Protein AF-A0A955P113-F1 (afdb_monomer_lite)

Secondary structure (DSSP, 8-state):
---SHHHHHHHHHHHHHHHH--------HHHHHHHHHHHHTT------------SS-PPPPPPPP----SSEEE--GGGGGS-SEEEEEEEEEESS----EESS-GGGEEEPPPEEEEHHHHHTT-GGGTTTTTT-SEEEEEEEEEEEEGGG--S-EEE-

Foldseek 3Di:
DAQALVSVLVVVQVCCCVPPVDDRDDDDVVNSVLVVVCVVVPDRDDDDDDDDDDPDDDDDDDDDDDDDDPKDWDPLQSVLVDWDKDKDKDKDKALPDFDDKDQADPVQKDKDDKDKDALVVVCVVDVVSPCVVPPRGIIIIIIIMGIDISNRNNTIMITD

Structure (mmCIF, N/CA/C/O backbone):
data_AF-A0A955P113-F1
#
_entry.id   AF-A0A955P113-F1
#
loop_
_atom_site.group_PDB
_atom_site.id
_atom_site.type_symbol
_atom_site.label_atom_id
_atom_site.label_alt_id
_atom_site.label_comp_id
_atom_site.label_asym_id
_atom_site.label_entity_id
_atom_site.label_seq_id
_atom_site.pdbx_PDB_ins_code
_atom_site.Cartn_x
_atom_site.Cartn_y
_atom_site.Cartn_z
_atom_site.occupancy
_atom_site.B_iso_or_equiv
_atom_site.auth_seq_id
_atom_site.auth_comp_id
_atom_site.auth_asym_id
_atom_site.auth_atom_id
_atom_site.pdbx_PDB_model_num
ATOM 1 N N . GLN A 1 1 ? 3.121 -7.993 18.307 1.00 73.81 1 GLN A N 1
ATOM 2 C CA . GLN A 1 1 ? 2.225 -8.767 17.433 1.00 73.81 1 GLN A CA 1
ATOM 3 C C . GLN A 1 1 ? 0.842 -8.784 18.050 1.00 73.81 1 GLN A C 1
ATOM 5 O O . GLN A 1 1 ? 0.745 -8.939 19.264 1.00 73.81 1 GLN A O 1
ATOM 10 N N . VAL A 1 2 ? -0.176 -8.589 17.226 1.00 78.31 2 VAL A N 1
ATOM 11 C CA . VAL A 1 2 ? -1.592 -8.731 17.576 1.00 78.31 2 VAL A CA 1
ATOM 12 C C . VAL A 1 2 ? -2.017 -10.122 17.114 1.00 78.31 2 VAL A C 1
ATOM 14 O O . VAL A 1 2 ? -1.606 -10.549 16.036 1.00 78.31 2 VAL A O 1
ATOM 17 N N . LEU A 1 3 ? -2.730 -10.857 17.963 1.00 84.50 3 LEU A N 1
ATOM 18 C CA . LEU A 1 3 ? -3.089 -12.260 17.713 1.00 84.50 3 LEU A CA 1
ATOM 19 C C . LEU A 1 3 ? -4.597 -12.488 17.636 1.00 84.50 3 LEU A C 1
ATOM 21 O O . LEU A 1 3 ? -5.015 -13.527 17.139 1.00 84.50 3 LEU A O 1
ATOM 25 N N . ASP A 1 4 ? -5.375 -11.530 18.128 1.00 87.56 4 ASP A N 1
ATOM 26 C CA . ASP A 1 4 ? -6.827 -11.550 18.153 1.00 87.56 4 ASP A CA 1
ATOM 27 C C . ASP A 1 4 ? -7.359 -10.098 18.220 1.00 87.56 4 ASP A C 1
ATOM 29 O O . ASP A 1 4 ? -6.588 -9.170 18.519 1.00 87.56 4 ASP A O 1
ATOM 33 N N . PRO A 1 5 ? -8.651 -9.883 17.919 1.00 86.00 5 PRO A N 1
ATOM 34 C CA . PRO A 1 5 ? -9.245 -8.548 17.839 1.00 86.00 5 PRO A CA 1
ATOM 35 C C . PRO A 1 5 ? -9.300 -7.835 19.193 1.00 86.00 5 PRO A C 1
ATOM 37 O O . PRO A 1 5 ? -9.019 -6.639 19.278 1.00 86.00 5 PRO A O 1
ATOM 40 N N . ASP A 1 6 ? -9.563 -8.563 20.279 1.00 88.88 6 ASP A N 1
ATOM 41 C CA . ASP A 1 6 ? -9.543 -8.006 21.637 1.00 88.88 6 ASP A CA 1
ATOM 42 C C . ASP A 1 6 ? -8.142 -7.485 21.997 1.00 88.88 6 ASP A C 1
ATOM 44 O O . ASP A 1 6 ? -7.973 -6.417 22.590 1.00 88.88 6 ASP A O 1
ATOM 48 N N . GLY A 1 7 ? -7.102 -8.213 21.603 1.00 86.94 7 GLY A N 1
ATOM 49 C CA . GLY A 1 7 ? -5.706 -7.825 21.735 1.00 86.94 7 GLY A CA 1
ATOM 50 C C . GLY A 1 7 ? -5.383 -6.561 20.944 1.00 86.94 7 GLY A C 1
ATOM 51 O O . GLY A 1 7 ? -4.631 -5.716 21.435 1.00 86.94 7 GLY A O 1
ATOM 52 N N . PHE A 1 8 ? -5.977 -6.392 19.760 1.00 86.88 8 PHE A N 1
ATOM 53 C CA . PHE A 1 8 ? -5.861 -5.161 18.980 1.00 86.88 8 PHE A CA 1
ATOM 54 C C . PHE A 1 8 ? -6.509 -3.973 19.700 1.00 86.88 8 PHE A C 1
ATOM 56 O O . PHE A 1 8 ? -5.864 -2.941 19.887 1.00 86.88 8 PHE A O 1
ATOM 63 N N . VAL A 1 9 ? -7.755 -4.131 20.155 1.00 88.12 9 VAL A N 1
ATOM 64 C CA . VAL A 1 9 ? -8.503 -3.105 20.902 1.00 88.12 9 VAL A CA 1
ATOM 65 C C . VAL A 1 9 ? -7.715 -2.664 22.134 1.00 88.12 9 VAL A C 1
ATOM 67 O O . VAL A 1 9 ? -7.492 -1.469 22.336 1.00 88.12 9 VAL A O 1
ATOM 70 N N . ASN A 1 10 ? -7.213 -3.624 22.913 1.00 88.75 10 ASN A N 1
ATOM 71 C CA . ASN A 1 10 ? -6.397 -3.351 24.094 1.00 88.75 10 ASN A CA 1
ATOM 72 C C . ASN A 1 10 ? -5.107 -2.597 23.742 1.00 88.75 10 ASN A C 1
ATOM 74 O O . ASN A 1 10 ? -4.723 -1.660 24.449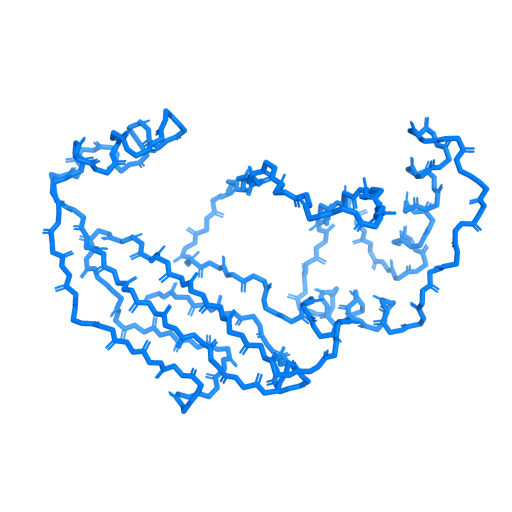 1.00 88.75 10 ASN A O 1
ATOM 78 N N . PHE A 1 11 ? -4.440 -2.979 22.649 1.00 87.38 11 PHE A N 1
ATOM 79 C CA . PHE A 1 11 ? -3.253 -2.288 22.149 1.00 87.38 11 PHE A CA 1
ATOM 80 C C . PHE A 1 11 ? -3.558 -0.827 21.792 1.00 87.38 11 PHE A C 1
ATOM 82 O O . PHE A 1 11 ? -2.859 0.066 22.275 1.00 87.38 11 PHE A O 1
ATOM 89 N N . VAL A 1 12 ? -4.613 -0.570 21.011 1.00 86.31 12 VAL A N 1
ATOM 90 C CA . VAL A 1 12 ? -5.003 0.786 20.588 1.00 86.31 12 VAL A CA 1
ATOM 91 C C . VAL A 1 12 ? -5.383 1.649 21.788 1.00 86.31 12 VAL A C 1
ATOM 93 O O . VAL A 1 12 ? -4.875 2.760 21.927 1.00 86.31 12 VAL A O 1
ATOM 96 N N . GLN A 1 13 ? -6.218 1.141 22.697 1.00 87.62 13 GLN A N 1
ATOM 97 C CA . GLN A 1 13 ? -6.616 1.881 23.899 1.00 87.62 13 GLN A CA 1
ATOM 98 C C . GLN A 1 13 ? -5.413 2.232 24.779 1.00 87.62 13 GLN A C 1
ATOM 100 O O . GLN A 1 13 ? -5.300 3.365 25.255 1.00 87.62 13 GLN A O 1
ATOM 105 N N . SER A 1 14 ? -4.486 1.286 24.958 1.00 87.75 14 SER A N 1
ATOM 106 C CA . SER A 1 14 ? -3.250 1.518 25.712 1.00 87.75 14 SER A CA 1
ATOM 107 C C . SER A 1 14 ? -2.387 2.579 25.030 1.00 87.75 14 SER A C 1
ATOM 109 O O . SER A 1 14 ? -1.941 3.518 25.685 1.00 87.75 14 SER A O 1
ATOM 111 N N . HIS A 1 15 ? -2.227 2.493 23.707 1.00 85.62 15 HIS A N 1
ATOM 112 C CA . HIS A 1 15 ? -1.466 3.460 22.922 1.00 85.62 15 HIS A CA 1
ATOM 113 C C . HIS A 1 15 ? -2.052 4.876 23.019 1.00 85.62 15 HIS A C 1
ATOM 115 O O . HIS A 1 15 ? -1.326 5.824 23.319 1.00 85.62 15 HIS A O 1
ATOM 121 N N . LEU A 1 16 ? -3.367 5.023 22.834 1.00 84.81 16 LEU A N 1
ATOM 122 C CA . LEU A 1 16 ? -4.065 6.308 22.920 1.00 84.81 16 LEU A CA 1
ATOM 123 C C . LEU A 1 16 ? -3.945 6.937 24.312 1.00 84.81 16 LEU A C 1
ATOM 125 O O . LEU A 1 16 ? -3.674 8.134 24.444 1.00 84.81 16 LEU A O 1
ATOM 129 N N . LYS A 1 17 ? -4.082 6.122 25.359 1.00 86.25 17 LYS A N 1
ATOM 130 C CA . LYS A 1 17 ? -3.935 6.567 26.745 1.00 86.25 17 LYS A CA 1
ATOM 131 C C . LYS A 1 17 ? -2.506 7.004 27.059 1.00 86.25 17 LYS A C 1
ATOM 133 O O . LYS A 1 17 ? -2.309 8.062 27.649 1.00 86.25 17 LYS A O 1
ATOM 138 N N . GLU A 1 18 ? -1.512 6.205 26.681 1.00 86.69 18 GLU A N 1
ATOM 139 C CA . GLU A 1 18 ? -0.104 6.464 27.001 1.00 86.69 18 GLU A CA 1
ATOM 140 C C . GLU A 1 18 ? 0.483 7.634 26.209 1.00 86.69 18 GLU A C 1
ATOM 142 O O . GLU A 1 18 ? 1.271 8.408 26.754 1.00 86.69 18 GLU A O 1
ATOM 147 N N . LYS A 1 19 ? 0.123 7.765 24.928 1.00 82.69 19 LYS A N 1
ATOM 148 C CA . LYS A 1 19 ? 0.705 8.771 24.029 1.00 82.69 19 LYS A CA 1
ATOM 149 C C . LYS A 1 19 ? -0.058 10.085 24.007 1.00 82.69 19 LYS A C 1
ATOM 151 O O . LYS A 1 19 ? 0.575 11.133 23.918 1.00 82.69 19 LYS A O 1
ATOM 156 N N . TYR A 1 20 ? -1.382 10.035 24.116 1.00 81.50 20 TYR A N 1
ATOM 157 C CA . TYR A 1 20 ? -2.240 11.206 23.924 1.00 81.50 20 TYR A CA 1
ATOM 158 C C . TYR A 1 20 ? -3.052 11.564 25.173 1.00 81.50 20 TYR A C 1
ATOM 160 O O . TYR A 1 20 ? -3.761 12.567 25.172 1.00 81.50 20 TYR A O 1
ATOM 168 N N . GLY A 1 21 ? -2.966 10.772 26.251 1.00 81.19 21 GLY A N 1
ATOM 169 C CA . GLY A 1 21 ? -3.753 11.000 27.468 1.00 81.19 21 GLY A CA 1
ATOM 170 C C . GLY A 1 21 ? -5.262 10.876 27.246 1.00 81.19 21 GLY A C 1
ATOM 171 O O . GLY A 1 21 ? -6.043 11.366 28.063 1.00 81.19 21 GLY A O 1
ATOM 172 N N . ALA A 1 22 ? -5.676 10.257 26.137 1.00 77.25 22 ALA A N 1
ATOM 173 C CA . ALA A 1 22 ? -7.076 10.117 25.779 1.00 77.25 22 ALA A CA 1
ATOM 174 C C . ALA A 1 22 ? -7.791 9.163 26.752 1.00 77.25 22 ALA A C 1
ATOM 176 O O . ALA A 1 22 ? -7.231 8.154 27.189 1.00 77.25 22 ALA A O 1
ATOM 177 N N . GLN A 1 23 ? -9.041 9.491 27.090 1.00 70.19 23 GLN A N 1
ATOM 178 C CA . GLN A 1 23 ? -9.957 8.530 27.714 1.00 70.19 23 GLN A CA 1
ATOM 179 C C . GLN A 1 23 ? -10.383 7.491 26.668 1.00 70.19 23 GLN A C 1
ATOM 181 O O . GLN A 1 23 ? -10.183 7.736 25.481 1.00 70.19 23 GLN A O 1
ATOM 186 N N . GLU A 1 24 ? -10.923 6.345 27.100 1.00 72.44 24 GLU A N 1
ATOM 187 C CA . GLU A 1 24 ? -11.324 5.233 26.220 1.00 72.44 24 GLU A CA 1
ATOM 188 C C . GLU A 1 24 ? -12.036 5.743 24.958 1.00 72.44 24 GLU A C 1
ATOM 190 O O . GLU A 1 24 ? -13.187 6.181 25.002 1.00 72.44 24 GLU A O 1
ATOM 195 N N . ALA A 1 25 ? -11.312 5.737 23.836 1.00 71.44 25 ALA A N 1
ATOM 196 C CA . ALA A 1 25 ? -11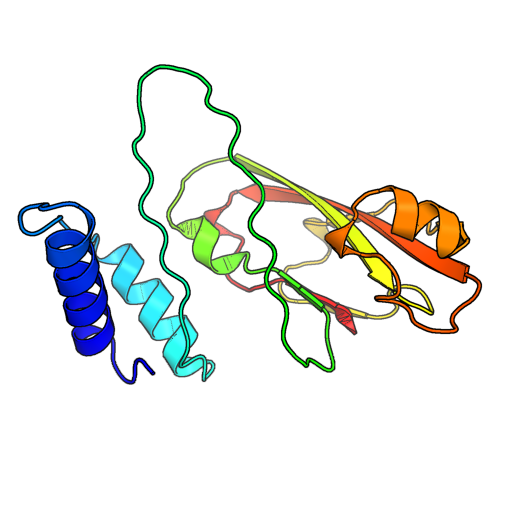.850 6.183 22.567 1.00 71.44 25 ALA A CA 1
ATOM 197 C C . ALA A 1 25 ? -12.822 5.114 22.053 1.00 71.44 25 ALA A C 1
ATOM 199 O O . ALA A 1 25 ? -12.492 3.923 22.110 1.00 71.44 25 ALA A O 1
ATOM 200 N N . PRO A 1 26 ? -14.008 5.502 21.554 1.00 72.56 26 PRO A N 1
ATOM 201 C CA . PRO A 1 26 ? -14.923 4.545 20.959 1.00 72.56 26 PRO A CA 1
ATOM 202 C C . PRO A 1 26 ? -14.289 3.973 19.686 1.00 72.56 26 PRO A C 1
ATOM 204 O O . PRO A 1 26 ? -14.101 4.685 18.701 1.00 72.56 26 PRO A O 1
ATOM 207 N N . ILE A 1 27 ? -13.954 2.684 19.716 1.00 78.94 27 ILE A N 1
ATOM 208 C CA . ILE A 1 27 ? -13.519 1.934 18.536 1.00 78.94 27 ILE A CA 1
ATOM 209 C C . ILE A 1 27 ? -14.781 1.394 17.864 1.00 78.94 27 ILE A C 1
ATOM 211 O O . ILE A 1 27 ? -15.572 0.691 18.496 1.00 78.94 27 ILE A O 1
ATOM 215 N N . GLN A 1 28 ? -15.004 1.776 16.606 1.00 80.06 28 GLN A N 1
ATOM 216 C CA . GLN A 1 28 ? -16.193 1.360 15.865 1.00 80.06 28 GLN A CA 1
ATOM 217 C C . GLN A 1 28 ? -16.144 -0.151 15.572 1.00 80.06 28 GLN A C 1
ATOM 219 O O . GLN A 1 28 ? -15.065 -0.658 15.265 1.00 80.06 28 GLN A O 1
ATOM 224 N N . PRO A 1 29 ? -17.279 -0.875 15.618 1.00 82.50 29 PRO A N 1
ATOM 225 C CA . PRO A 1 29 ? -17.314 -2.308 15.313 1.00 82.50 29 PRO A CA 1
ATOM 226 C C . PRO A 1 29 ? -16.761 -2.656 13.927 1.00 82.50 29 PRO A C 1
ATOM 228 O O . PRO A 1 29 ? -16.045 -3.642 13.795 1.00 82.50 29 PRO A O 1
ATOM 231 N N . ASP A 1 30 ? -17.01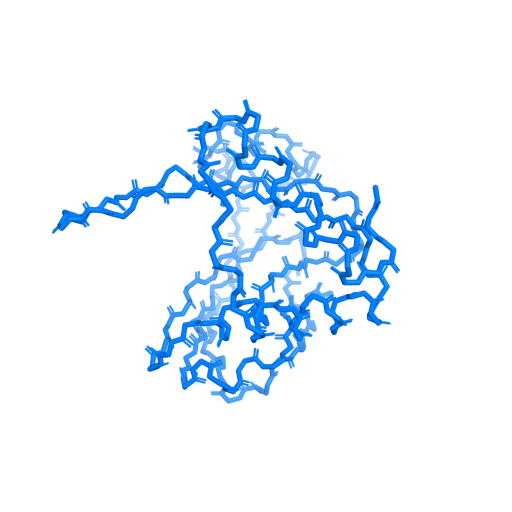3 -1.812 12.924 1.00 82.94 30 ASP A N 1
ATOM 232 C CA . ASP A 1 30 ? -16.506 -2.000 11.557 1.00 82.94 30 ASP A CA 1
ATOM 233 C C . ASP A 1 30 ? -14.962 -2.001 11.520 1.00 82.94 30 ASP A C 1
ATOM 235 O O . ASP A 1 30 ? -14.352 -2.734 10.745 1.00 82.94 30 ASP A O 1
ATOM 239 N N . PHE A 1 31 ? -14.317 -1.260 12.433 1.00 84.62 31 PHE A N 1
ATOM 240 C CA . PHE A 1 31 ? -12.862 -1.286 12.616 1.00 84.62 31 PHE A CA 1
ATOM 241 C C . PHE A 1 31 ? -12.378 -2.651 13.100 1.00 84.62 31 PHE A C 1
ATOM 243 O O . PHE A 1 31 ? -11.348 -3.137 12.651 1.00 84.62 31 PHE A O 1
ATOM 250 N N . ILE A 1 32 ? -13.126 -3.279 14.009 1.00 88.06 32 ILE A N 1
ATOM 251 C CA . ILE A 1 32 ? -12.791 -4.600 14.548 1.00 88.06 32 ILE A CA 1
ATOM 252 C C . ILE A 1 32 ? -12.936 -5.660 13.453 1.00 88.06 32 ILE A C 1
ATOM 254 O O . ILE A 1 32 ? -12.030 -6.473 13.302 1.00 88.06 32 ILE A O 1
ATOM 258 N N . GLY A 1 33 ? -14.004 -5.596 12.650 1.00 90.19 33 GLY A N 1
ATOM 259 C CA . GLY A 1 33 ? -14.228 -6.528 11.539 1.00 90.19 33 GLY A CA 1
ATOM 260 C C . GLY A 1 33 ? -13.100 -6.509 10.504 1.00 90.19 33 GLY A C 1
ATOM 261 O O . GLY A 1 33 ? -12.564 -7.552 10.155 1.00 90.19 33 GLY A O 1
ATOM 262 N N . ILE A 1 34 ? -12.638 -5.326 10.089 1.00 89.56 34 ILE A N 1
ATOM 263 C CA . ILE A 1 34 ? -11.513 -5.244 9.140 1.00 89.56 34 ILE A CA 1
ATOM 264 C C . ILE A 1 34 ? -10.217 -5.805 9.744 1.00 89.56 34 ILE A C 1
ATOM 266 O O . ILE A 1 34 ? -9.411 -6.427 9.051 1.00 89.56 34 ILE A O 1
ATOM 270 N N . ILE A 1 35 ? -9.988 -5.600 11.042 1.00 90.12 35 ILE A N 1
ATOM 271 C CA . ILE A 1 35 ? -8.815 -6.159 11.723 1.00 90.12 35 ILE A CA 1
ATOM 272 C C . ILE A 1 35 ? -8.909 -7.684 11.835 1.00 90.12 35 ILE A C 1
ATOM 274 O O . ILE A 1 35 ? -7.884 -8.351 11.694 1.00 90.12 35 ILE A O 1
ATOM 278 N N . GLU A 1 36 ? -10.105 -8.233 12.058 1.00 92.06 36 GLU A N 1
ATOM 279 C CA . GLU A 1 36 ? -10.370 -9.674 11.972 1.00 92.06 36 GLU A CA 1
ATOM 280 C C . GLU A 1 36 ? -9.979 -10.217 10.595 1.00 92.06 36 GLU A C 1
ATOM 282 O O . GLU A 1 36 ? -9.171 -11.142 10.528 1.00 92.06 36 GLU A O 1
ATOM 287 N N . ASP A 1 37 ? -10.426 -9.574 9.514 1.00 92.19 37 ASP A N 1
ATOM 288 C CA . ASP A 1 37 ? -10.087 -9.987 8.146 1.00 92.19 37 ASP A CA 1
ATOM 289 C C . ASP A 1 37 ? -8.567 -9.978 7.902 1.00 92.19 37 ASP A C 1
ATOM 291 O O . ASP A 1 37 ? -8.005 -10.908 7.321 1.00 92.19 37 ASP A O 1
ATOM 295 N N . TYR A 1 38 ? -7.860 -8.948 8.380 1.00 92.25 38 TYR A N 1
ATOM 296 C CA . TYR A 1 38 ? -6.398 -8.891 8.285 1.00 92.25 38 TYR A CA 1
ATOM 297 C C . TYR A 1 38 ? -5.708 -9.993 9.102 1.00 92.25 38 TYR A C 1
ATOM 299 O O . TYR A 1 38 ? -4.708 -10.564 8.655 1.00 92.25 38 TYR A O 1
ATOM 307 N N . LEU A 1 39 ? -6.207 -10.302 10.300 1.00 92.38 39 LEU A N 1
ATOM 308 C CA . LEU A 1 39 ? -5.671 -11.384 11.131 1.00 92.38 39 LEU A CA 1
ATOM 309 C C . LEU A 1 39 ? -5.870 -12.751 10.463 1.00 92.38 39 LEU A C 1
ATOM 311 O O . LEU A 1 39 ? -4.940 -13.567 10.484 1.00 92.38 39 LEU A O 1
ATOM 315 N N . ASP A 1 40 ? -7.028 -12.972 9.840 1.00 93.38 40 ASP A N 1
ATOM 316 C CA . ASP A 1 40 ? -7.365 -14.190 9.096 1.00 93.38 40 ASP A CA 1
ATOM 317 C C . ASP A 1 40 ? -6.489 -14.362 7.844 1.00 93.38 40 ASP A C 1
ATOM 319 O O . ASP A 1 40 ? -6.012 -15.468 7.568 1.00 93.38 40 ASP A O 1
ATOM 323 N N . ASP A 1 41 ? -6.147 -13.259 7.172 1.00 89.94 41 ASP A N 1
ATOM 324 C CA . ASP A 1 41 ? -5.156 -13.220 6.085 1.00 89.94 41 ASP A CA 1
ATOM 325 C C . ASP A 1 41 ? -3.701 -13.389 6.582 1.00 89.94 41 ASP A C 1
ATOM 327 O O . ASP A 1 41 ? -2.752 -13.487 5.797 1.00 89.94 41 ASP A O 1
ATOM 331 N N . GLY A 1 42 ? -3.499 -13.472 7.901 1.00 90.88 42 GLY A N 1
ATOM 332 C CA . GLY A 1 42 ? -2.219 -13.769 8.539 1.00 90.88 42 GLY A CA 1
ATOM 333 C C . GLY A 1 42 ? -1.384 -12.544 8.915 1.00 90.88 42 GLY A C 1
ATOM 334 O O . GLY A 1 42 ? -0.244 -12.709 9.376 1.00 90.88 42 GLY A O 1
ATOM 335 N N . PHE A 1 43 ? -1.917 -11.328 8.777 1.00 88.88 43 PHE A N 1
ATOM 336 C CA . PHE A 1 43 ? -1.256 -10.108 9.234 1.00 88.88 43 PHE A CA 1
ATOM 337 C C . PHE A 1 43 ? -1.281 -10.028 10.761 1.00 88.88 43 PHE A C 1
ATOM 339 O O . PHE A 1 43 ? -2.322 -10.079 11.398 1.00 88.88 43 PHE A O 1
ATOM 346 N N . LYS A 1 44 ? -0.103 -9.880 11.377 1.00 88.88 44 LYS A N 1
ATOM 347 C CA . LYS A 1 44 ? 0.057 -9.845 12.852 1.00 88.88 44 LYS A CA 1
ATOM 348 C C . LYS A 1 44 ? 0.715 -8.568 13.363 1.00 88.88 44 LYS A C 1
ATOM 350 O O . LYS A 1 44 ? 0.984 -8.425 14.563 1.00 88.88 44 LYS A O 1
ATOM 355 N N . TRP A 1 45 ? 1.038 -7.664 12.447 1.00 86.00 45 TRP A N 1
ATOM 356 C CA . TRP A 1 45 ? 1.759 -6.427 12.703 1.00 86.00 45 TRP A CA 1
ATOM 357 C C . TRP A 1 45 ? 0.962 -5.286 12.100 1.00 86.00 45 TRP A C 1
ATOM 359 O O . TRP A 1 45 ? 0.741 -5.261 10.896 1.00 86.00 45 TRP A O 1
ATOM 369 N N . PHE A 1 46 ? 0.552 -4.358 12.954 1.00 85.06 46 PHE A N 1
ATOM 370 C CA . PHE A 1 46 ? -0.269 -3.221 12.580 1.00 85.06 46 PHE A CA 1
ATOM 371 C C . PHE A 1 46 ? 0.490 -1.947 12.924 1.00 85.06 46 PHE A C 1
ATOM 373 O O . PHE A 1 46 ? 1.100 -1.850 13.994 1.00 85.06 46 PHE A O 1
ATOM 380 N N . ALA A 1 47 ? 0.462 -0.986 12.007 1.00 81.12 47 ALA A N 1
ATOM 381 C CA . ALA A 1 47 ? 0.838 0.383 12.299 1.00 81.12 47 ALA A CA 1
ATOM 382 C C . ALA A 1 47 ? -0.437 1.146 12.654 1.00 81.12 47 ALA A C 1
ATOM 384 O O . ALA A 1 47 ? -1.439 1.040 11.953 1.00 81.12 47 ALA A O 1
ATOM 385 N N . PHE A 1 48 ? -0.397 1.880 13.758 1.00 78.25 48 PHE A N 1
ATOM 386 C CA . PHE A 1 48 ? -1.507 2.705 14.199 1.00 78.25 48 PHE A CA 1
ATOM 387 C C . PHE A 1 48 ? -0.998 4.128 14.365 1.00 78.25 48 PHE A C 1
ATOM 389 O O . PHE A 1 48 ? 0.017 4.339 15.032 1.00 78.25 48 PHE A O 1
ATOM 396 N N . ASP A 1 49 ? -1.698 5.070 13.744 1.00 75.81 49 ASP A N 1
ATOM 397 C CA . ASP A 1 49 ? -1.456 6.498 13.891 1.00 75.81 49 ASP A CA 1
ATOM 398 C C . ASP A 1 49 ? -2.750 7.179 14.340 1.00 75.81 49 ASP A C 1
ATOM 400 O O . ASP A 1 49 ? -3.843 6.809 13.904 1.00 75.81 49 ASP A O 1
ATOM 404 N N . ALA A 1 50 ? -2.628 8.148 15.244 1.00 72.94 50 ALA A N 1
ATOM 405 C CA . ALA A 1 50 ? -3.757 8.908 15.757 1.00 72.94 50 ALA A CA 1
ATOM 406 C C . ALA A 1 50 ? -3.685 10.335 15.225 1.00 72.94 50 ALA A C 1
ATOM 408 O O . ALA A 1 50 ? -2.740 11.081 15.480 1.00 72.94 50 ALA A O 1
ATOM 409 N N . ILE A 1 51 ? -4.734 10.710 14.508 1.00 70.38 51 ILE A N 1
ATOM 410 C CA . ILE A 1 51 ? -4.862 11.990 13.823 1.00 70.38 51 ILE A CA 1
ATOM 411 C C . ILE A 1 51 ? -5.846 12.879 14.581 1.00 70.38 51 ILE A C 1
ATOM 413 O O . ILE A 1 51 ? -6.883 12.421 15.060 1.00 70.38 51 ILE A O 1
ATOM 417 N N . VAL A 1 52 ? -5.532 14.168 14.681 1.00 67.31 52 VAL A N 1
ATOM 418 C CA . VAL A 1 52 ? -6.493 15.178 15.132 1.00 67.31 52 VAL A CA 1
ATOM 419 C C . VAL A 1 52 ? -7.124 15.770 13.884 1.00 67.31 52 VAL A C 1
ATOM 421 O O . VAL A 1 52 ? -6.416 16.269 13.013 1.00 67.31 52 VAL A O 1
ATOM 424 N N . VAL A 1 53 ? -8.444 15.664 13.778 1.00 66.38 53 VAL A N 1
ATOM 425 C CA . VAL A 1 53 ? -9.205 16.293 12.698 1.00 66.38 53 VAL A CA 1
ATOM 426 C C . VAL A 1 53 ? -9.742 17.616 13.232 1.00 66.38 53 VAL A C 1
ATOM 428 O O . VAL A 1 53 ? -10.401 17.639 14.272 1.00 66.38 53 VAL A O 1
ATOM 431 N N . ASP A 1 54 ? -9.439 18.709 12.541 1.00 68.38 54 ASP A N 1
ATOM 432 C CA . ASP A 1 54 ? -10.053 20.018 12.752 1.00 68.38 54 ASP A CA 1
ATOM 433 C C . ASP A 1 54 ? -10.775 20.467 11.467 1.00 68.38 54 ASP A C 1
ATOM 435 O O . ASP A 1 54 ? -10.797 19.743 10.474 1.00 68.38 54 ASP A O 1
ATOM 439 N N . GLU A 1 55 ? -11.430 21.628 11.492 1.00 74.50 55 GLU A N 1
ATOM 440 C CA . GLU A 1 55 ? -12.204 22.139 10.348 1.00 74.50 55 GLU A CA 1
ATOM 441 C C . GLU A 1 55 ? -11.330 22.630 9.174 1.00 74.50 55 GLU A C 1
ATOM 443 O O . GLU A 1 55 ? -11.866 23.141 8.191 1.00 74.50 55 GLU A O 1
ATOM 448 N N . SER A 1 56 ? -9.999 22.527 9.265 1.00 69.19 56 SER A N 1
ATOM 449 C CA . SER A 1 56 ? -9.081 22.987 8.225 1.00 69.19 56 SER A CA 1
ATOM 450 C C . SER A 1 56 ? -8.520 21.839 7.384 1.00 69.19 56 SER A C 1
ATOM 452 O O . SER A 1 56 ? -8.224 20.751 7.883 1.00 69.19 56 SER A O 1
ATOM 454 N N . ASP A 1 57 ? -8.353 22.104 6.085 1.00 62.84 57 ASP A N 1
ATOM 455 C CA . ASP A 1 57 ? -7.695 21.188 5.154 1.00 62.84 57 ASP A CA 1
ATOM 456 C C . ASP A 1 57 ? -6.220 21.040 5.544 1.00 62.84 57 ASP A C 1
ATOM 458 O O . ASP A 1 57 ? -5.378 21.892 5.247 1.00 62.84 57 ASP A O 1
ATOM 462 N N . ASN A 1 58 ? -5.903 19.943 6.226 1.00 61.16 58 ASN A N 1
ATOM 463 C CA . ASN A 1 58 ? -4.548 19.621 6.644 1.00 61.16 58 ASN A CA 1
ATOM 464 C C . ASN A 1 58 ? -3.943 18.566 5.710 1.00 61.16 58 ASN A C 1
ATOM 466 O O . ASN A 1 58 ? -4.391 17.419 5.670 1.00 61.16 58 ASN A O 1
ATOM 470 N N . SER A 1 59 ? -2.882 18.943 4.991 1.00 64.06 59 SER A N 1
ATOM 471 C CA . SER A 1 59 ? -2.017 17.979 4.303 1.00 64.06 59 SER A CA 1
ATOM 472 C C . SER A 1 59 ? -1.188 17.213 5.336 1.00 64.06 59 SER A C 1
ATOM 474 O O . SER A 1 59 ? -0.612 17.818 6.243 1.00 64.06 59 SER A O 1
ATOM 476 N N . ARG A 1 60 ? -1.138 15.883 5.223 1.00 66.81 60 ARG A N 1
ATOM 477 C CA . ARG A 1 60 ? -0.370 15.021 6.132 1.00 66.81 60 ARG A CA 1
ATOM 478 C C . ARG A 1 60 ? 1.032 14.781 5.608 1.00 66.81 60 ARG A C 1
ATOM 480 O O . ARG A 1 60 ? 1.235 14.652 4.403 1.00 66.81 60 ARG A O 1
ATOM 487 N N . GLU A 1 61 ? 1.985 14.643 6.525 1.00 69.81 61 GLU A N 1
ATOM 488 C CA . GLU A 1 61 ? 3.288 14.098 6.161 1.00 69.81 61 GLU A CA 1
ATOM 489 C C . GLU A 1 61 ? 3.121 12.640 5.695 1.00 69.81 61 GLU A C 1
ATOM 491 O O . GLU A 1 61 ? 2.519 11.834 6.412 1.00 69.81 61 GLU A O 1
ATOM 496 N N . PRO A 1 62 ? 3.623 12.279 4.501 1.00 70.12 62 PRO A N 1
ATOM 497 C CA . PRO A 1 62 ? 3.521 10.917 3.999 1.00 70.12 62 PRO A CA 1
ATOM 498 C C . PRO A 1 62 ? 4.251 9.924 4.906 1.00 70.12 62 PRO A C 1
ATOM 500 O O . PRO A 1 62 ? 5.438 10.084 5.202 1.00 70.12 62 PRO A O 1
ATOM 503 N N . ILE A 1 63 ? 3.561 8.853 5.296 1.00 77.69 63 ILE A N 1
ATOM 504 C CA . ILE A 1 63 ? 4.170 7.750 6.039 1.00 77.69 63 ILE A CA 1
ATOM 505 C C . ILE A 1 63 ? 4.767 6.762 5.037 1.00 77.69 63 ILE A C 1
ATOM 507 O O . ILE A 1 63 ? 4.072 6.238 4.169 1.00 77.69 63 ILE A O 1
ATOM 511 N N . ALA A 1 64 ? 6.063 6.484 5.173 1.00 80.25 64 ALA A N 1
ATOM 512 C CA . ALA A 1 64 ? 6.750 5.488 4.362 1.00 80.25 64 ALA A CA 1
ATOM 513 C C . ALA A 1 64 ? 6.940 4.187 5.147 1.00 80.25 64 ALA A C 1
ATOM 515 O O . ALA A 1 64 ? 7.680 4.141 6.133 1.00 80.25 64 ALA A O 1
ATOM 516 N N . TYR A 1 65 ? 6.325 3.106 4.670 1.00 82.94 65 TYR A N 1
ATOM 517 C CA . TYR A 1 65 ? 6.548 1.763 5.200 1.00 82.94 65 TYR A CA 1
ATOM 518 C C . TYR A 1 65 ? 7.564 1.013 4.345 1.00 82.94 65 TYR A C 1
ATOM 520 O O . TYR A 1 65 ? 7.474 0.992 3.120 1.00 82.94 65 TYR A O 1
ATOM 528 N N . ARG A 1 66 ? 8.539 0.375 5.000 1.00 84.50 66 ARG A N 1
ATOM 529 C CA . ARG A 1 66 ? 9.550 -0.454 4.336 1.00 84.50 66 ARG A CA 1
ATOM 530 C C . ARG A 1 66 ? 9.662 -1.792 5.022 1.00 84.50 66 ARG A C 1
ATOM 532 O O . ARG A 1 66 ? 9.950 -1.875 6.213 1.00 84.50 66 ARG A O 1
ATOM 539 N N . PHE A 1 67 ? 9.486 -2.837 4.241 1.00 85.25 67 PHE A N 1
ATOM 540 C CA . PHE A 1 67 ? 9.650 -4.207 4.677 1.00 85.25 67 PHE A CA 1
ATOM 541 C C . PHE A 1 67 ? 10.092 -5.045 3.485 1.00 85.25 67 PHE A C 1
ATOM 543 O O . PHE A 1 67 ? 9.884 -4.678 2.329 1.00 85.25 67 PHE A O 1
ATOM 550 N N . LYS A 1 68 ? 10.744 -6.171 3.767 1.00 86.25 68 LYS A N 1
ATOM 551 C CA . LYS A 1 68 ? 11.100 -7.127 2.724 1.00 86.25 68 LYS A CA 1
ATOM 552 C C . LYS A 1 68 ? 9.824 -7.819 2.247 1.00 86.25 68 LYS A C 1
ATOM 554 O O . LYS A 1 68 ? 9.143 -8.443 3.056 1.00 86.25 68 LYS A O 1
ATOM 559 N N . SER A 1 69 ? 9.543 -7.724 0.956 1.00 86.38 69 SER A N 1
ATOM 560 C CA . SER A 1 69 ? 8.408 -8.364 0.300 1.00 86.38 69 SER A CA 1
ATOM 561 C C . SER A 1 69 ? 8.817 -8.796 -1.102 1.00 86.38 69 SER A C 1
ATOM 563 O O . SER A 1 69 ? 9.650 -8.140 -1.725 1.00 86.38 69 SER A O 1
ATOM 565 N N . ASP A 1 70 ? 8.211 -9.873 -1.590 1.00 85.00 70 ASP A N 1
ATOM 566 C CA . ASP A 1 70 ? 8.353 -10.313 -2.981 1.00 85.00 70 ASP A CA 1
ATOM 567 C C . ASP A 1 70 ? 7.321 -9.627 -3.902 1.00 85.00 70 ASP A C 1
ATOM 569 O O . ASP A 1 70 ? 7.291 -9.884 -5.100 1.00 85.00 70 ASP A O 1
ATOM 573 N N . ARG A 1 71 ? 6.452 -8.774 -3.336 1.00 86.88 71 ARG A N 1
ATOM 574 C CA . ARG A 1 71 ? 5.356 -8.066 -4.019 1.00 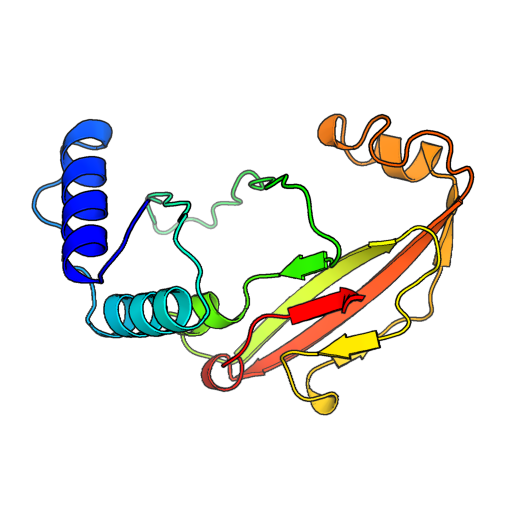86.88 71 ARG A CA 1
ATOM 575 C C . ARG A 1 71 ? 5.240 -6.624 -3.539 1.00 86.88 71 ARG A C 1
ATOM 577 O O . ARG A 1 71 ? 5.503 -6.354 -2.362 1.00 86.88 71 ARG A O 1
ATOM 584 N N . VAL A 1 72 ? 4.773 -5.721 -4.400 1.00 88.56 72 VAL A N 1
ATOM 585 C CA . VAL A 1 72 ? 4.300 -4.401 -3.947 1.00 88.56 72 VAL A CA 1
ATOM 586 C C . VAL A 1 72 ? 2.889 -4.570 -3.386 1.00 88.56 72 VAL A C 1
ATOM 588 O O . VAL A 1 72 ? 2.078 -5.309 -3.943 1.00 88.56 72 VAL A O 1
ATOM 591 N N . PHE A 1 73 ? 2.625 -3.911 -2.264 1.00 89.69 73 PHE A N 1
ATOM 592 C CA . PHE A 1 73 ? 1.373 -3.984 -1.521 1.00 89.69 73 PHE A CA 1
ATOM 593 C C . PHE A 1 73 ? 0.863 -2.573 -1.248 1.00 89.69 73 PHE A C 1
ATOM 595 O O . PHE A 1 73 ? 1.639 -1.722 -0.805 1.00 89.69 73 PHE A O 1
ATOM 602 N N . TYR A 1 74 ? -0.429 -2.347 -1.468 1.00 90.94 74 TYR A N 1
ATOM 603 C CA . TYR A 1 74 ? -1.113 -1.128 -1.058 1.00 90.94 74 TYR A CA 1
ATOM 604 C C . TYR A 1 74 ? -2.401 -1.482 -0.297 1.00 90.94 74 TYR A C 1
ATOM 606 O O . TYR A 1 74 ? -3.269 -2.148 -0.872 1.00 90.94 74 TYR A O 1
ATOM 614 N N . PRO A 1 75 ? -2.529 -1.064 0.979 1.00 89.62 75 PRO A N 1
ATOM 615 C CA . PRO A 1 75 ? -3.644 -1.445 1.836 1.00 89.62 75 PRO A CA 1
ATOM 616 C C . PRO A 1 75 ? -4.900 -0.667 1.442 1.00 89.62 75 PRO A C 1
ATOM 618 O O . PRO A 1 75 ? -5.104 0.455 1.897 1.00 89.62 75 PRO A O 1
ATOM 621 N N . MET A 1 76 ? -5.724 -1.251 0.579 1.00 90.88 76 MET A N 1
ATOM 622 C CA . MET A 1 76 ? -6.962 -0.619 0.126 1.00 90.88 76 MET A CA 1
ATOM 623 C C . MET A 1 76 ? -8.156 -1.024 0.992 1.00 90.88 76 MET A C 1
ATOM 625 O O . MET A 1 76 ? -9.046 -0.208 1.221 1.00 90.88 76 MET A O 1
ATOM 629 N N . ARG A 1 77 ? -8.161 -2.249 1.539 1.00 91.19 77 ARG A N 1
ATOM 630 C CA . ARG A 1 77 ? -9.294 -2.762 2.325 1.00 91.19 77 ARG A CA 1
ATOM 631 C C . ARG A 1 77 ? -9.569 -1.902 3.554 1.00 91.19 77 ARG A C 1
ATOM 633 O O . ARG A 1 77 ? -10.714 -1.597 3.864 1.00 91.19 77 ARG A O 1
ATOM 640 N N . ILE A 1 78 ? -8.516 -1.428 4.221 1.00 87.44 78 ILE A N 1
ATOM 641 C CA . ILE A 1 78 ? -8.647 -0.545 5.386 1.00 87.44 78 ILE A CA 1
ATOM 642 C C . ILE A 1 78 ? -9.397 0.762 5.077 1.00 87.44 78 ILE A C 1
ATOM 644 O O . ILE A 1 78 ? -9.987 1.355 5.977 1.00 87.44 78 ILE A O 1
ATOM 648 N N . SER A 1 79 ? -9.418 1.213 3.822 1.00 85.75 79 SER A N 1
ATOM 649 C CA . SER A 1 79 ? -10.100 2.446 3.428 1.00 85.75 79 SER A CA 1
ATOM 650 C C . SER A 1 79 ? -11.628 2.327 3.499 1.00 85.75 79 SER A C 1
ATOM 652 O O . SER A 1 79 ? -12.291 3.347 3.647 1.00 85.75 79 SER A O 1
ATOM 654 N N . GLN A 1 80 ? -12.198 1.114 3.514 1.00 86.31 80 GLN A N 1
ATOM 655 C CA . GLN A 1 80 ? -13.650 0.862 3.618 1.00 86.31 80 GLN A CA 1
ATOM 656 C C . GLN A 1 80 ? -14.315 1.402 4.896 1.00 86.31 80 GLN A C 1
ATOM 658 O O . GLN A 1 80 ? -15.540 1.409 5.009 1.00 86.31 80 GLN A O 1
ATOM 663 N N . LEU A 1 81 ? -13.521 1.840 5.871 1.00 83.62 81 LEU A N 1
ATOM 664 C CA . LEU A 1 81 ? -14.005 2.537 7.065 1.00 83.62 81 LEU A CA 1
ATOM 665 C C . LEU A 1 81 ? -14.617 3.901 6.744 1.00 83.62 81 LEU A C 1
ATOM 667 O O . LEU A 1 81 ? -15.437 4.410 7.510 1.00 83.62 81 LEU A O 1
ATOM 671 N N . GLU A 1 82 ? -14.215 4.484 5.620 1.00 82.94 82 GLU A N 1
ATOM 672 C CA . GLU A 1 82 ? -14.797 5.697 5.066 1.00 82.94 82 GLU A CA 1
ATOM 673 C C . GLU A 1 82 ? -15.958 5.350 4.118 1.00 82.94 82 GLU A C 1
ATOM 675 O O . GLU A 1 82 ? -16.230 4.188 3.814 1.00 82.94 82 GLU A O 1
ATOM 680 N N . ARG A 1 83 ? -16.703 6.359 3.654 1.00 84.62 83 ARG A N 1
ATOM 681 C CA . ARG A 1 83 ? -17.849 6.156 2.752 1.00 84.62 83 ARG A CA 1
ATOM 682 C C . ARG A 1 83 ? -17.813 7.115 1.574 1.00 84.62 83 ARG A C 1
ATOM 684 O O . ARG A 1 83 ? -17.570 8.304 1.759 1.00 84.62 83 ARG A O 1
ATOM 691 N N . GLY A 1 84 ? -18.201 6.610 0.405 1.00 88.50 84 GLY A N 1
ATOM 692 C CA . GLY A 1 84 ? -18.441 7.403 -0.798 1.00 88.50 84 GLY A CA 1
ATOM 693 C C . GLY A 1 84 ? -17.567 7.009 -1.984 1.00 88.50 84 GLY A C 1
ATOM 694 O O . GLY A 1 84 ? -16.758 6.083 -1.919 1.00 88.50 84 GLY A O 1
ATOM 695 N N . GLU A 1 85 ? -17.760 7.743 -3.076 1.00 91.00 85 GLU A N 1
ATOM 696 C CA . GLU A 1 85 ? -16.918 7.645 -4.267 1.00 91.00 85 GLU A CA 1
ATOM 697 C C . GLU A 1 85 ? -15.491 8.060 -3.927 1.00 91.00 85 GLU A C 1
ATOM 699 O O . GLU A 1 85 ? -15.263 9.113 -3.326 1.00 91.00 85 GLU A O 1
ATOM 704 N N . THR A 1 86 ? -14.541 7.217 -4.310 1.00 90.38 86 THR A N 1
ATOM 705 C CA . THR A 1 86 ? -13.128 7.382 -3.992 1.00 90.38 86 THR A CA 1
ATOM 706 C C . THR A 1 86 ? -12.293 7.266 -5.251 1.00 90.38 86 THR A C 1
ATOM 708 O O . THR A 1 86 ? -12.554 6.444 -6.131 1.00 90.38 86 THR A O 1
ATOM 711 N N . GLU A 1 87 ? -11.263 8.101 -5.314 1.00 93.00 87 GLU A N 1
ATOM 712 C CA . GLU A 1 87 ? -10.222 8.053 -6.326 1.00 93.00 87 GLU A CA 1
ATOM 713 C C . GLU A 1 87 ? -8.866 7.960 -5.630 1.00 93.00 87 GLU A C 1
ATOM 715 O O . GLU A 1 87 ? -8.557 8.758 -4.744 1.00 93.00 87 GLU A O 1
ATOM 720 N N . VAL A 1 88 ? -8.064 6.973 -6.029 1.00 91.50 88 VAL A N 1
ATOM 721 C CA . VAL A 1 88 ? -6.696 6.785 -5.545 1.00 91.50 88 VAL A CA 1
ATOM 722 C C . VAL A 1 88 ? -5.743 6.829 -6.729 1.00 91.50 88 VAL A C 1
ATOM 724 O O . VAL A 1 88 ? -5.823 5.995 -7.630 1.00 91.50 88 VAL A O 1
ATOM 727 N N . GLU A 1 89 ? -4.812 7.778 -6.703 1.00 93.75 89 GLU A N 1
ATOM 728 C CA . GLU A 1 89 ? -3.700 7.835 -7.647 1.00 93.75 89 GLU A CA 1
ATOM 729 C C . GLU A 1 89 ? -2.499 7.074 -7.079 1.00 93.75 89 GLU A C 1
ATOM 731 O O . GLU A 1 89 ? -2.012 7.364 -5.983 1.00 93.75 89 GLU A O 1
ATOM 736 N N . MET A 1 90 ? -2.007 6.089 -7.828 1.00 92.62 90 MET A N 1
ATOM 737 C CA . MET A 1 90 ? -0.854 5.279 -7.451 1.00 92.62 90 MET A CA 1
ATOM 738 C C . MET A 1 90 ? 0.265 5.410 -8.479 1.00 92.62 90 MET A C 1
ATOM 740 O O . MET A 1 90 ? 0.058 5.244 -9.680 1.00 92.62 90 MET A O 1
ATOM 744 N N . LEU A 1 91 ? 1.480 5.631 -7.978 1.00 92.56 91 LEU A N 1
ATOM 745 C CA . LEU A 1 91 ? 2.713 5.570 -8.756 1.00 92.56 91 LEU A CA 1
ATOM 746 C C . LEU A 1 91 ? 3.486 4.323 -8.331 1.00 92.56 91 LEU A C 1
ATOM 748 O O . LEU A 1 91 ? 4.002 4.247 -7.214 1.00 92.56 91 LEU A O 1
ATOM 752 N N . VAL A 1 92 ? 3.547 3.333 -9.214 1.00 93.12 92 VAL A N 1
ATOM 753 C CA . VAL A 1 92 ? 4.196 2.048 -8.956 1.00 93.12 92 VAL A CA 1
ATOM 754 C C . VAL A 1 92 ? 5.522 2.011 -9.701 1.00 93.12 92 VAL A C 1
ATOM 756 O O . VAL A 1 92 ? 5.562 2.090 -10.925 1.00 93.12 92 VAL A O 1
ATOM 759 N N . PHE A 1 93 ? 6.618 1.878 -8.958 1.00 92.12 93 PHE A N 1
ATOM 760 C CA . PHE A 1 93 ? 7.964 1.802 -9.518 1.00 92.12 93 PHE A CA 1
ATOM 761 C C . PHE A 1 93 ? 8.505 0.386 -9.358 1.00 92.12 93 PHE A C 1
ATOM 763 O O . PHE A 1 93 ? 8.583 -0.135 -8.245 1.00 92.12 93 PHE A O 1
ATOM 770 N N . THR A 1 94 ? 8.898 -0.240 -10.464 1.00 91.75 94 THR A N 1
ATOM 771 C CA . THR A 1 94 ? 9.472 -1.593 -10.464 1.00 91.75 94 THR A CA 1
ATOM 772 C C . THR A 1 94 ? 10.656 -1.683 -11.427 1.00 91.75 94 THR A C 1
ATOM 774 O O . THR A 1 94 ? 10.723 -0.914 -12.383 1.00 91.75 94 THR A O 1
ATOM 777 N N . PRO A 1 95 ? 11.596 -2.626 -11.235 1.00 91.50 95 PRO A N 1
ATOM 778 C CA . PRO A 1 95 ? 12.729 -2.778 -12.151 1.00 91.50 95 PRO A CA 1
ATOM 779 C C . PRO A 1 95 ? 12.331 -3.148 -13.588 1.00 91.50 95 PRO A C 1
ATOM 781 O O . PRO A 1 95 ? 13.040 -2.808 -14.528 1.00 91.50 95 PRO A O 1
ATOM 784 N N . THR A 1 96 ? 11.222 -3.872 -13.766 1.00 90.75 96 THR A N 1
ATOM 785 C CA . THR A 1 96 ? 10.844 -4.475 -15.059 1.00 90.75 96 THR A CA 1
ATOM 786 C C . THR A 1 96 ? 9.458 -4.075 -15.562 1.00 90.75 96 THR A C 1
ATOM 788 O O . THR A 1 96 ? 9.063 -4.520 -16.637 1.00 90.75 96 THR A O 1
ATOM 791 N N . GLY A 1 97 ? 8.732 -3.237 -14.822 1.00 91.88 97 GLY A N 1
ATOM 792 C CA . GLY A 1 97 ? 7.335 -2.904 -15.096 1.00 91.88 97 GLY A CA 1
ATOM 793 C C . GLY A 1 97 ? 6.370 -3.907 -14.473 1.00 91.88 97 GLY A C 1
ATOM 794 O O . GLY A 1 97 ? 6.731 -5.052 -14.191 1.00 91.88 97 GLY A O 1
ATOM 795 N N . VAL A 1 98 ? 5.129 -3.469 -14.263 1.00 91.50 98 VAL A N 1
ATOM 796 C CA . VAL A 1 98 ? 4.075 -4.325 -13.716 1.00 91.50 98 VAL A CA 1
ATOM 797 C C . VAL A 1 98 ? 3.522 -5.255 -14.785 1.00 91.50 98 VAL A C 1
ATOM 799 O O . VAL A 1 98 ? 2.920 -4.803 -15.767 1.00 91.50 98 VAL A O 1
ATOM 802 N N . THR A 1 99 ? 3.674 -6.557 -14.551 1.00 87.81 99 THR A N 1
ATOM 803 C CA . THR A 1 99 ? 3.129 -7.615 -15.406 1.00 87.81 99 THR A CA 1
ATOM 804 C C . THR A 1 99 ? 1.806 -8.154 -14.890 1.00 87.81 99 THR A C 1
ATOM 806 O O . THR A 1 99 ? 0.882 -8.336 -15.682 1.00 87.81 99 THR A O 1
ATOM 809 N N . GLU A 1 100 ? 1.690 -8.361 -13.578 1.00 90.44 100 GLU A N 1
ATOM 810 C CA . GLU A 1 100 ? 0.486 -8.881 -12.944 1.00 90.44 100 GLU A CA 1
ATOM 811 C C . GLU A 1 100 ? 0.109 -8.030 -11.728 1.00 90.44 100 GLU A C 1
ATOM 813 O O . GLU A 1 100 ? 0.948 -7.470 -11.019 1.00 90.44 100 GLU A O 1
ATOM 818 N N . PHE A 1 101 ? -1.195 -7.899 -11.510 1.00 92.12 101 PHE A N 1
ATOM 819 C CA . PHE A 1 101 ? -1.751 -7.220 -10.352 1.00 92.12 101 PHE A CA 1
ATOM 820 C C . PHE A 1 101 ? -3.090 -7.849 -9.985 1.00 92.12 101 PHE A C 1
ATOM 822 O O . PHE A 1 101 ? -3.727 -8.522 -10.800 1.00 92.12 101 PHE A O 1
ATOM 829 N N . GLY A 1 102 ? -3.512 -7.643 -8.746 1.00 91.25 102 GLY A N 1
ATOM 830 C CA . GLY A 1 102 ? -4.775 -8.166 -8.250 1.00 91.25 102 GLY A CA 1
ATOM 831 C C . GLY A 1 102 ? -5.235 -7.459 -6.988 1.00 91.25 102 GLY A C 1
ATOM 832 O O . GLY A 1 102 ? -4.691 -6.422 -6.608 1.00 91.25 102 GLY A O 1
ATOM 833 N N . GLY A 1 103 ? -6.245 -8.044 -6.353 1.00 89.75 103 GLY A N 1
ATOM 834 C CA . GLY A 1 103 ? -6.983 -7.434 -5.253 1.00 89.75 103 GLY A CA 1
ATOM 835 C C . GLY A 1 103 ? -8.357 -7.006 -5.731 1.00 89.75 103 GLY A C 1
ATOM 836 O O . GLY A 1 103 ? -9.347 -7.645 -5.406 1.00 89.75 103 GLY A O 1
ATOM 837 N N . LEU A 1 104 ? -8.395 -5.989 -6.588 1.00 88.75 104 LEU A N 1
ATOM 838 C CA . LEU A 1 104 ? -9.637 -5.439 -7.125 1.00 88.75 104 LEU A CA 1
ATOM 839 C C . LEU A 1 104 ? -9.905 -5.914 -8.555 1.00 88.75 104 LEU A C 1
ATOM 841 O O . LEU A 1 104 ? -9.007 -6.368 -9.271 1.00 88.75 104 LEU A O 1
ATOM 845 N N . SER A 1 105 ? -11.159 -5.782 -8.980 1.00 86.88 105 SER A N 1
ATOM 846 C CA . SER A 1 105 ? -11.552 -6.037 -10.362 1.00 86.88 105 SER A CA 1
ATOM 847 C C . SER A 1 105 ? -10.918 -5.016 -11.319 1.00 86.88 105 SER A C 1
ATOM 849 O O . SER A 1 105 ? -10.713 -3.852 -10.977 1.00 86.88 105 SER A O 1
ATOM 851 N N . ALA A 1 106 ? -10.581 -5.465 -12.532 1.00 85.69 106 ALA A N 1
ATOM 852 C CA . ALA A 1 106 ? -9.833 -4.678 -13.515 1.00 85.69 106 ALA A CA 1
ATOM 853 C C . ALA A 1 106 ? -10.572 -3.412 -13.993 1.00 85.69 106 ALA A C 1
ATOM 855 O O . ALA A 1 106 ? -9.936 -2.494 -14.496 1.00 85.69 106 ALA A O 1
ATOM 856 N N . ASP A 1 107 ? -11.894 -3.357 -13.840 1.00 88.44 107 ASP A N 1
ATOM 857 C CA . ASP A 1 107 ? -12.741 -2.204 -14.166 1.00 88.44 107 ASP A CA 1
ATOM 858 C C . ASP A 1 107 ? -12.565 -1.020 -13.209 1.00 88.44 107 ASP A C 1
ATOM 860 O O . ASP A 1 107 ? -12.898 0.103 -13.581 1.00 88.44 107 ASP A O 1
ATOM 864 N N . HIS A 1 108 ? -11.990 -1.240 -12.025 1.00 89.62 108 HIS A N 1
ATOM 865 C CA . HIS A 1 108 ? -11.611 -0.154 -11.124 1.00 89.62 108 HIS A CA 1
ATOM 866 C C . HIS A 1 108 ? -10.342 0.579 -11.559 1.00 89.62 108 HIS A C 1
ATOM 868 O O . HIS A 1 108 ? -10.102 1.683 -11.075 1.00 89.62 108 HIS A O 1
ATOM 874 N N . PHE A 1 109 ? -9.525 -0.012 -12.437 1.00 91.81 109 PHE A N 1
ATOM 875 C CA . PHE A 1 109 ? -8.205 0.509 -12.778 1.00 91.81 109 PHE A CA 1
ATOM 876 C C . PHE A 1 109 ? -8.202 1.222 -14.124 1.00 91.81 109 PHE A C 1
ATOM 878 O O . PHE A 1 109 ? -8.471 0.632 -15.171 1.00 91.81 109 PHE A O 1
ATOM 885 N N . ASP A 1 110 ? -7.759 2.468 -14.097 1.00 93.88 110 ASP A N 1
ATOM 886 C CA . ASP A 1 110 ? -7.319 3.213 -15.265 1.00 93.88 110 ASP A CA 1
ATOM 887 C C . ASP A 1 110 ? -5.789 3.295 -15.232 1.00 93.88 110 ASP A C 1
ATOM 889 O O . ASP A 1 110 ? -5.205 3.722 -14.234 1.00 93.88 110 ASP A O 1
ATOM 893 N N . ARG A 1 111 ? -5.123 2.801 -16.279 1.00 93.56 111 ARG A N 1
ATOM 894 C CA . ARG A 1 111 ? -3.661 2.671 -16.318 1.00 93.56 111 ARG A CA 1
ATOM 895 C C . ARG A 1 111 ? -3.091 3.456 -17.478 1.00 93.56 111 ARG A C 1
ATOM 897 O O . ARG A 1 111 ? -3.414 3.196 -18.638 1.00 93.56 111 ARG A O 1
ATOM 904 N N . GLU A 1 112 ? -2.143 4.319 -17.156 1.00 93.81 112 GLU A N 1
ATOM 905 C CA . GLU A 1 112 ? -1.337 4.988 -18.160 1.00 93.81 112 GLU A CA 1
ATOM 906 C C . GLU A 1 112 ? -0.270 4.057 -18.735 1.00 93.81 112 GLU A C 1
ATOM 908 O O . GLU A 1 112 ? 0.073 2.999 -18.192 1.00 93.81 112 GLU A O 1
ATOM 913 N N . LYS A 1 113 ? 0.292 4.468 -19.871 1.00 93.12 113 LYS A N 1
ATOM 914 C CA . LYS A 1 113 ? 1.401 3.744 -20.485 1.00 93.12 113 LYS A CA 1
ATOM 915 C C . LYS A 1 113 ? 2.636 3.797 -19.580 1.00 93.12 113 LYS A C 1
ATOM 917 O O . LYS A 1 113 ? 3.044 4.868 -19.144 1.00 93.12 113 LYS A O 1
ATOM 922 N N . GLN A 1 114 ? 3.285 2.646 -19.414 1.00 95.56 114 GLN A N 1
ATOM 923 C CA . GLN A 1 114 ? 4.561 2.529 -18.711 1.00 95.56 114 GLN A CA 1
ATOM 924 C C . GLN A 1 114 ? 5.633 3.462 -19.277 1.00 95.56 114 GLN A C 1
ATOM 926 O O . GLN A 1 114 ? 5.821 3.564 -20.498 1.00 95.56 114 GLN A O 1
ATOM 931 N N . VAL A 1 115 ? 6.372 4.092 -18.368 1.00 96.06 115 VAL A N 1
ATOM 932 C CA . VAL A 1 115 ? 7.484 4.993 -18.676 1.00 96.06 115 VAL A CA 1
ATOM 933 C C . VAL A 1 115 ? 8.746 4.460 -18.013 1.00 96.06 115 VAL A C 1
ATOM 935 O O . VAL A 1 115 ? 8.750 4.172 -16.822 1.00 96.06 115 VAL A O 1
ATOM 938 N N . SER A 1 116 ? 9.824 4.328 -18.782 1.00 96.38 116 SER A N 1
ATOM 939 C CA . SER A 1 116 ? 11.145 4.014 -18.238 1.00 96.38 116 SER A CA 1
ATOM 940 C C . SER A 1 116 ? 11.843 5.311 -17.839 1.00 96.38 116 SER A C 1
ATOM 942 O O . SER A 1 116 ? 11.862 6.263 -18.622 1.00 96.38 116 SER A O 1
ATOM 944 N N . LEU A 1 117 ? 12.368 5.343 -16.618 1.00 95.38 117 LEU A N 1
ATOM 945 C CA . LEU A 1 117 ? 13.039 6.486 -16.013 1.00 95.38 117 LEU A CA 1
ATOM 946 C C . LEU A 1 117 ? 14.399 6.043 -15.459 1.00 95.38 117 LEU A C 1
ATOM 948 O O . LEU A 1 117 ? 14.471 4.974 -14.845 1.00 95.38 117 LEU A O 1
ATOM 952 N N . PRO A 1 118 ? 15.455 6.862 -15.588 1.00 94.62 118 PRO A N 1
ATOM 953 C CA . PRO A 1 118 ? 16.713 6.604 -14.902 1.00 94.62 118 PRO A CA 1
ATOM 954 C C . PRO A 1 118 ? 16.503 6.550 -13.385 1.00 94.62 118 PRO A C 1
ATOM 956 O O . PRO A 1 118 ? 15.847 7.423 -12.811 1.00 94.62 118 PRO A O 1
ATOM 959 N N . SER A 1 119 ? 17.104 5.578 -12.701 1.00 91.56 119 SER A N 1
ATOM 960 C CA . SER A 1 119 ? 16.988 5.432 -11.240 1.00 91.56 119 SER A CA 1
ATOM 961 C C . SER A 1 119 ? 17.453 6.679 -10.486 1.00 91.56 119 SER A C 1
ATOM 963 O O . SER A 1 119 ? 16.867 7.045 -9.474 1.00 91.56 119 SER A O 1
ATOM 965 N N . VAL A 1 120 ? 18.432 7.404 -11.033 1.00 90.19 120 VAL A N 1
ATOM 966 C CA . VAL A 1 120 ? 18.920 8.681 -10.488 1.00 90.19 120 VAL A CA 1
ATOM 967 C C . VAL A 1 120 ? 17.866 9.794 -10.485 1.00 90.19 120 VAL A C 1
ATOM 969 O O . VAL A 1 120 ? 17.906 10.668 -9.622 1.00 90.19 120 VAL A O 1
ATOM 972 N N . GLU A 1 121 ? 16.926 9.785 -11.435 1.00 91.06 121 GLU A N 1
ATOM 973 C CA . GLU A 1 121 ? 15.808 10.735 -11.460 1.00 91.06 121 GLU A CA 1
ATOM 974 C C . GLU A 1 121 ? 14.813 10.395 -10.349 1.00 91.06 121 GLU A C 1
ATOM 976 O O . GLU A 1 121 ? 14.346 11.273 -9.627 1.00 91.06 121 GLU A O 1
ATOM 981 N N . VAL A 1 122 ? 14.567 9.105 -10.142 1.00 90.31 122 VAL A N 1
ATOM 982 C CA . VAL A 1 122 ? 13.676 8.606 -9.096 1.00 90.31 122 VAL A CA 1
ATOM 983 C C . VAL A 1 122 ? 14.251 8.826 -7.692 1.00 90.31 122 VAL A C 1
ATOM 985 O O . VAL A 1 122 ? 13.531 9.278 -6.803 1.00 90.31 122 VAL A O 1
ATOM 988 N N . ASP A 1 123 ? 15.555 8.627 -7.505 1.00 88.81 123 ASP A N 1
ATOM 989 C CA . ASP A 1 123 ? 16.268 8.954 -6.263 1.00 88.81 123 ASP A CA 1
ATOM 990 C C . ASP A 1 123 ? 16.133 10.443 -5.895 1.00 88.81 123 ASP A C 1
ATOM 992 O O . ASP A 1 123 ? 16.123 10.800 -4.717 1.00 88.81 123 ASP A O 1
ATOM 996 N N . SER A 1 124 ? 15.984 11.324 -6.891 1.00 86.38 124 SER A N 1
ATOM 997 C CA . SER A 1 124 ? 15.824 12.763 -6.662 1.00 86.38 124 SER A CA 1
ATOM 998 C C . SER A 1 124 ? 14.436 13.165 -6.145 1.00 86.38 124 SER A C 1
ATOM 1000 O O . SER A 1 124 ? 14.285 14.268 -5.617 1.00 86.38 124 SER A O 1
ATOM 1002 N N . LEU A 1 125 ? 13.432 12.280 -6.245 1.00 86.19 125 LEU A N 1
ATOM 1003 C CA . LEU A 1 125 ? 12.065 12.547 -5.779 1.00 86.19 125 LEU A CA 1
ATOM 1004 C C . LEU A 1 125 ? 11.964 12.581 -4.251 1.00 86.19 125 LEU A C 1
ATOM 1006 O O . LEU A 1 125 ? 11.102 13.264 -3.697 1.00 86.19 125 LEU A O 1
ATOM 1010 N N . SER A 1 126 ? 12.820 11.831 -3.554 1.00 83.62 126 SER A N 1
ATOM 1011 C CA . SER A 1 126 ? 12.844 11.800 -2.096 1.00 83.62 126 SER A CA 1
ATOM 1012 C C . SER A 1 126 ? 14.169 11.252 -1.583 1.00 83.62 126 SER A C 1
ATOM 1014 O O . SER A 1 126 ? 14.592 10.176 -1.997 1.00 83.62 126 SER A O 1
ATOM 1016 N N . GLU A 1 127 ? 14.767 11.903 -0.578 1.00 83.94 127 GLU A N 1
ATOM 1017 C CA . GLU A 1 127 ? 15.980 11.402 0.098 1.00 83.94 127 GLU A CA 1
ATOM 1018 C C . GLU A 1 127 ? 15.820 9.956 0.585 1.00 83.94 127 GLU A C 1
ATOM 1020 O O . GLU A 1 127 ? 16.764 9.168 0.598 1.00 83.94 127 GLU A O 1
ATOM 1025 N N . GLN A 1 128 ? 14.587 9.596 0.932 1.00 83.12 128 GLN A N 1
ATOM 1026 C CA 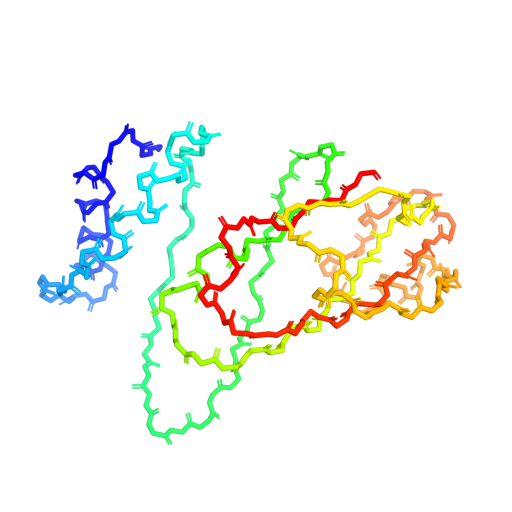. GLN A 1 128 ? 14.180 8.270 1.349 1.00 83.12 128 GLN A CA 1
ATOM 1027 C C . GLN A 1 128 ? 14.461 7.180 0.306 1.00 83.12 128 GLN A C 1
ATOM 1029 O O . GLN A 1 128 ? 14.691 6.031 0.691 1.00 83.12 128 GLN A O 1
ATOM 1034 N N . TRP A 1 129 ? 14.415 7.519 -0.976 1.00 84.94 129 TRP A N 1
ATOM 1035 C CA . TRP A 1 129 ? 14.539 6.577 -2.083 1.00 84.94 129 TRP A CA 1
ATOM 1036 C C . TRP A 1 129 ? 15.982 6.422 -2.556 1.00 84.94 129 TRP A C 1
ATOM 1038 O O . TRP A 1 129 ? 16.265 5.472 -3.272 1.00 84.94 129 TRP A O 1
ATOM 104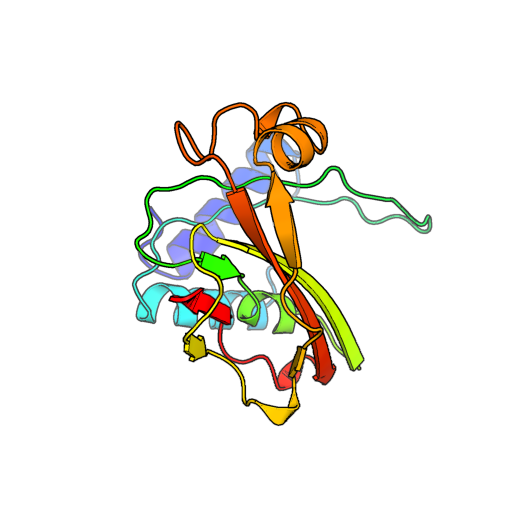8 N N . THR A 1 130 ? 16.902 7.271 -2.084 1.00 85.88 130 THR A N 1
ATOM 1049 C CA . THR A 1 130 ? 18.328 7.219 -2.435 1.00 85.88 130 THR A CA 1
ATOM 1050 C C . THR A 1 130 ? 18.892 5.805 -2.297 1.00 85.88 130 THR A C 1
ATOM 1052 O O . THR A 1 130 ? 18.955 5.250 -1.194 1.00 85.88 130 THR A O 1
ATOM 1055 N N . GLY A 1 131 ? 19.327 5.221 -3.415 1.00 85.62 131 GLY A N 1
ATOM 1056 C CA . GLY A 1 131 ? 19.905 3.877 -3.448 1.00 85.62 131 GLY A CA 1
ATOM 1057 C C . GLY A 1 131 ? 18.919 2.737 -3.168 1.00 85.62 131 GLY A C 1
ATOM 1058 O O . GLY A 1 131 ? 19.358 1.596 -3.010 1.00 85.62 131 GLY A O 1
ATOM 1059 N N . PHE A 1 132 ? 17.607 2.997 -3.130 1.00 87.94 132 PHE A N 1
ATOM 1060 C CA . PHE A 1 132 ? 16.572 1.974 -2.942 1.00 87.94 132 PHE A CA 1
ATOM 1061 C C . PHE A 1 132 ? 16.618 0.920 -4.053 1.00 87.94 132 PHE A C 1
ATOM 1063 O O . PHE A 1 132 ? 16.555 -0.277 -3.776 1.00 87.94 132 PHE A O 1
ATOM 1070 N N . PHE A 1 133 ? 16.817 1.357 -5.298 1.00 88.31 133 PHE A N 1
ATOM 1071 C CA . PHE A 1 133 ? 16.952 0.476 -6.462 1.00 88.31 133 PHE A CA 1
ATOM 1072 C C . PHE A 1 133 ? 18.381 -0.067 -6.662 1.00 88.31 133 PHE A C 1
ATOM 1074 O O . PHE A 1 133 ? 18.638 -0.840 -7.586 1.00 88.31 133 PHE A O 1
ATOM 1081 N N . GLY A 1 134 ? 19.325 0.274 -5.781 1.00 88.25 134 GLY A N 1
ATOM 1082 C CA . GLY A 1 134 ? 20.691 -0.244 -5.815 1.00 88.25 134 GLY A CA 1
ATOM 1083 C C . GLY A 1 134 ? 21.423 0.067 -7.125 1.00 88.25 134 GLY A C 1
ATOM 1084 O O . GLY A 1 134 ? 21.634 1.225 -7.461 1.00 88.25 134 GLY A O 1
ATOM 1085 N N . ALA A 1 135 ? 21.858 -0.977 -7.837 1.00 90.25 135 ALA A N 1
ATOM 1086 C CA . ALA A 1 135 ? 22.640 -0.862 -9.075 1.00 90.25 135 ALA A CA 1
ATOM 1087 C C . ALA A 1 135 ? 21.785 -0.842 -10.358 1.00 90.25 135 ALA A C 1
ATOM 1089 O O . ALA A 1 135 ? 22.328 -0.972 -11.453 1.00 90.25 135 ALA A O 1
ATOM 1090 N N . ILE A 1 136 ? 20.459 -0.754 -10.234 1.00 92.12 136 ILE A N 1
ATOM 1091 C CA . ILE A 1 136 ? 19.549 -0.696 -11.379 1.00 92.12 136 ILE A CA 1
ATOM 1092 C C . ILE A 1 136 ? 19.703 0.666 -12.067 1.00 92.12 136 ILE A C 1
ATOM 1094 O O . ILE A 1 136 ? 19.601 1.702 -11.413 1.00 92.12 136 ILE A O 1
ATOM 1098 N N . GLU A 1 137 ? 19.954 0.660 -13.378 1.00 91.88 137 GLU A N 1
ATOM 1099 C CA . GLU A 1 137 ? 20.123 1.889 -14.170 1.00 91.88 137 GLU A CA 1
ATOM 1100 C C . GLU A 1 137 ? 18.781 2.564 -14.461 1.00 91.88 137 GLU A C 1
ATOM 1102 O O . GLU A 1 137 ? 18.639 3.758 -14.216 1.00 91.88 137 GLU A O 1
ATOM 1107 N N . ASP A 1 138 ? 17.791 1.781 -14.894 1.00 95.31 138 ASP A N 1
ATOM 1108 C CA . ASP A 1 138 ? 16.459 2.259 -15.249 1.00 95.31 138 ASP A CA 1
ATOM 1109 C C . ASP A 1 138 ? 15.384 1.524 -14.448 1.00 95.31 138 ASP A C 1
ATOM 1111 O O . ASP A 1 138 ? 15.426 0.304 -14.278 1.00 95.31 138 ASP A O 1
ATOM 1115 N N . VAL A 1 139 ? 14.385 2.271 -13.996 1.00 95.06 139 VAL A N 1
ATOM 1116 C CA . VAL A 1 139 ? 13.167 1.750 -13.375 1.00 95.06 139 VAL A CA 1
ATOM 1117 C C . VAL A 1 139 ? 11.968 2.060 -14.259 1.00 95.06 139 VAL A C 1
ATOM 1119 O O . VAL A 1 139 ? 11.973 3.002 -15.051 1.00 95.06 139 VAL A O 1
ATOM 1122 N N . VAL A 1 140 ? 10.921 1.258 -14.135 1.00 95.62 140 VAL A N 1
ATOM 1123 C CA . VAL A 1 140 ? 9.667 1.447 -14.857 1.00 95.62 140 VAL A CA 1
ATOM 1124 C C . VAL A 1 140 ? 8.634 2.024 -13.904 1.00 95.62 140 VAL A C 1
ATOM 1126 O O . VAL A 1 140 ? 8.355 1.442 -12.854 1.00 95.62 140 VAL A O 1
ATOM 1129 N N . LEU A 1 141 ? 8.074 3.165 -14.295 1.00 95.44 141 LEU A N 1
ATOM 1130 C CA . LEU A 1 141 ? 6.927 3.802 -13.673 1.00 95.44 141 LEU A CA 1
ATOM 1131 C C . LEU A 1 141 ? 5.637 3.343 -14.357 1.00 95.44 141 LEU A C 1
ATOM 1133 O O . LEU A 1 141 ? 5.465 3.479 -15.571 1.00 95.44 141 LEU A O 1
ATOM 1137 N N . ASP A 1 142 ? 4.717 2.874 -13.533 1.00 95.19 142 ASP A N 1
ATOM 1138 C CA . ASP A 1 142 ? 3.333 2.545 -13.833 1.00 95.19 142 ASP A CA 1
ATOM 1139 C C . ASP A 1 142 ? 2.426 3.518 -13.056 1.00 95.19 142 ASP A C 1
ATOM 1141 O O . ASP A 1 142 ? 2.495 3.565 -11.828 1.00 95.19 142 ASP A O 1
ATOM 1145 N N . GLN A 1 143 ? 1.594 4.309 -13.747 1.00 95.25 143 GLN A N 1
ATOM 1146 C CA . GLN A 1 143 ? 0.669 5.260 -13.105 1.00 95.25 143 GLN A CA 1
ATOM 1147 C C . GLN A 1 143 ? -0.764 4.761 -13.211 1.00 95.25 143 GLN A C 1
ATOM 1149 O O . GLN A 1 143 ? -1.238 4.481 -14.318 1.00 95.25 143 GLN A O 1
ATOM 1154 N N . TRP A 1 144 ? -1.425 4.599 -12.068 1.00 94.62 144 TRP A N 1
ATOM 1155 C CA . TRP A 1 144 ? -2.765 4.028 -11.970 1.00 94.62 144 TRP A CA 1
ATOM 1156 C C . TRP A 1 144 ? -3.705 5.018 -11.292 1.00 94.62 144 TRP A C 1
ATOM 1158 O O . TRP A 1 144 ? -3.336 5.627 -10.289 1.00 94.62 144 TRP A O 1
ATOM 1168 N N . ALA A 1 145 ? -4.931 5.116 -11.792 1.00 95.31 145 ALA A N 1
ATOM 1169 C CA . ALA A 1 145 ? -6.046 5.708 -11.072 1.00 95.31 145 ALA A CA 1
ATOM 1170 C C . ALA A 1 145 ? -7.059 4.607 -10.751 1.00 95.31 145 ALA A C 1
ATOM 1172 O O . ALA A 1 145 ? -7.561 3.926 -11.647 1.00 95.31 145 ALA A O 1
ATOM 1173 N N . ILE A 1 146 ? -7.337 4.420 -9.464 1.00 93.94 146 ILE A N 1
ATOM 1174 C CA . ILE A 1 146 ? -8.313 3.453 -8.963 1.00 93.94 146 ILE A CA 1
ATOM 1175 C C . ILE A 1 146 ? -9.561 4.225 -8.566 1.00 93.94 146 ILE A C 1
ATOM 1177 O O . ILE A 1 146 ? -9.468 5.136 -7.744 1.00 93.94 146 ILE A O 1
ATOM 1181 N N . ARG A 1 147 ? -10.714 3.893 -9.155 1.00 94.81 147 ARG A N 1
ATOM 1182 C CA . ARG A 1 147 ? -11.964 4.640 -8.946 1.00 94.81 147 ARG A CA 1
ATOM 1183 C C . ARG A 1 147 ? -13.144 3.730 -8.626 1.00 94.81 147 ARG A C 1
ATOM 1185 O O . ARG A 1 147 ? -13.270 2.630 -9.170 1.00 94.81 147 ARG A O 1
ATOM 1192 N N . GLY A 1 148 ? -14.038 4.226 -7.780 1.00 92.50 148 GLY A N 1
ATOM 1193 C CA . GLY A 1 148 ? -15.334 3.614 -7.504 1.00 92.50 148 GLY A CA 1
ATOM 1194 C C . GLY A 1 148 ? -15.831 3.885 -6.090 1.00 92.50 148 GLY A C 1
ATOM 1195 O O . GLY A 1 148 ? -15.194 4.595 -5.309 1.00 92.50 148 GLY A O 1
ATOM 1196 N N . ASP A 1 149 ? -16.966 3.274 -5.757 1.00 92.06 149 ASP A N 1
ATOM 1197 C CA . ASP A 1 149 ? -17.479 3.269 -4.392 1.00 92.06 149 ASP A CA 1
ATOM 1198 C C . ASP A 1 149 ? -16.520 2.487 -3.487 1.00 92.06 149 ASP A C 1
ATOM 1200 O O . ASP A 1 149 ? -16.213 1.319 -3.743 1.00 92.06 149 ASP A O 1
ATOM 1204 N N . ILE A 1 150 ? -16.064 3.135 -2.416 1.00 90.00 150 ILE A N 1
ATOM 1205 C CA . ILE A 1 150 ? -15.069 2.584 -1.495 1.00 90.00 150 ILE A CA 1
ATOM 1206 C C . ILE A 1 150 ? -15.505 1.268 -0.849 1.00 90.00 150 ILE A C 1
ATOM 1208 O O . ILE A 1 150 ? -14.664 0.435 -0.532 1.00 90.00 150 ILE A O 1
ATOM 1212 N N . SER A 1 151 ? -16.813 1.027 -0.709 1.00 88.12 151 SER A N 1
ATOM 1213 C CA . SER A 1 151 ? -17.335 -0.243 -0.195 1.00 88.12 151 SER A CA 1
ATOM 1214 C C . SER A 1 151 ? -17.014 -1.431 -1.107 1.00 88.12 151 SER A C 1
ATOM 1216 O O . SER A 1 151 ? -16.977 -2.563 -0.634 1.00 88.12 151 SER A O 1
ATOM 1218 N N . GLY A 1 152 ? -16.718 -1.184 -2.387 1.00 87.94 152 GLY A N 1
ATOM 1219 C CA . GLY A 1 152 ? -16.247 -2.189 -3.338 1.00 87.94 152 GLY A CA 1
ATOM 1220 C C . GLY A 1 152 ? -14.759 -2.526 -3.217 1.00 87.94 152 GLY A C 1
ATOM 1221 O O . GLY A 1 152 ? -14.298 -3.442 -3.892 1.00 87.94 152 GLY A O 1
ATOM 1222 N N . PHE A 1 153 ? -13.994 -1.819 -2.380 1.00 91.00 153 PHE A N 1
ATOM 1223 C CA . PHE A 1 153 ? -12.562 -2.064 -2.204 1.00 91.00 153 PHE A CA 1
ATOM 1224 C C . PHE A 1 153 ? -12.288 -3.084 -1.090 1.00 91.00 153 PHE A C 1
ATOM 1226 O O . PHE A 1 153 ? -11.636 -2.781 -0.099 1.00 91.00 153 PHE A O 1
ATOM 1233 N N . ASP A 1 154 ? -12.809 -4.301 -1.240 1.00 88.06 154 ASP A N 1
ATOM 1234 C CA . ASP A 1 154 ? -12.797 -5.360 -0.213 1.00 88.06 154 ASP A CA 1
ATOM 1235 C C . ASP A 1 154 ? -11.489 -6.162 -0.129 1.00 88.06 154 ASP A C 1
ATOM 1237 O O . ASP A 1 154 ? -11.337 -7.062 0.701 1.00 88.06 154 ASP A O 1
ATOM 1241 N N . GLN A 1 155 ? -10.512 -5.830 -0.964 1.00 91.94 155 GLN A N 1
ATOM 1242 C CA . GLN A 1 155 ? -9.203 -6.466 -1.015 1.00 91.94 155 GLN A CA 1
ATOM 1243 C C . GLN A 1 155 ? -8.110 -5.417 -1.184 1.00 91.94 155 GLN A C 1
ATOM 1245 O O . GLN A 1 155 ? -8.308 -4.368 -1.795 1.00 91.94 155 GLN A O 1
ATOM 1250 N N . ASP A 1 156 ? -6.919 -5.735 -0.688 1.00 93.44 156 ASP A N 1
ATOM 1251 C CA . ASP A 1 156 ? -5.744 -4.905 -0.918 1.00 93.44 156 ASP A CA 1
ATOM 1252 C C . ASP A 1 156 ? -5.179 -5.097 -2.320 1.00 93.44 156 ASP A C 1
ATOM 1254 O O . ASP A 1 156 ? -5.287 -6.170 -2.917 1.00 93.44 156 ASP A O 1
ATOM 1258 N N . VAL A 1 157 ? -4.509 -4.063 -2.822 1.00 93.62 157 VAL A N 1
ATOM 1259 C CA . VAL A 1 157 ? -3.859 -4.116 -4.127 1.00 93.62 157 VAL A CA 1
ATOM 1260 C C . VAL A 1 157 ? -2.490 -4.763 -3.982 1.00 93.62 157 VAL A C 1
ATOM 1262 O O . VAL A 1 157 ? -1.660 -4.361 -3.162 1.00 93.62 157 VAL A O 1
ATOM 1265 N N . TRP A 1 158 ? -2.240 -5.748 -4.835 1.00 91.94 158 TRP A N 1
ATOM 1266 C CA . TRP A 1 158 ? -0.988 -6.489 -4.893 1.00 91.94 158 TRP A CA 1
ATOM 1267 C C . TRP A 1 158 ? -0.418 -6.433 -6.305 1.00 91.94 158 TRP A C 1
ATOM 1269 O O . TRP A 1 158 ? -1.167 -6.522 -7.278 1.00 91.94 158 TRP A O 1
ATOM 1279 N N . VAL A 1 159 ? 0.906 -6.337 -6.410 1.00 89.81 159 VAL A N 1
ATOM 1280 C CA . VAL A 1 159 ? 1.623 -6.249 -7.689 1.00 89.81 159 VAL A CA 1
ATOM 1281 C C . VAL A 1 159 ? 2.827 -7.186 -7.695 1.00 89.81 159 VAL A C 1
ATOM 1283 O O . VAL A 1 159 ? 3.587 -7.192 -6.717 1.00 89.81 159 VAL A O 1
ATOM 1286 N N . TRP A 1 160 ? 2.998 -7.966 -8.768 1.00 86.00 160 TRP A N 1
ATOM 1287 C CA . TRP A 1 160 ? 4.084 -8.943 -8.909 1.00 86.00 160 TRP A CA 1
ATOM 1288 C C . TRP A 1 160 ? 4.475 -9.253 -10.363 1.00 86.00 160 TRP A C 1
ATOM 1290 O O . TRP A 1 160 ? 3.754 -8.863 -11.316 1.00 86.00 160 TRP A O 1
#

Sequence (160 aa):
QVLDPDGFVNFVQSHLKEKYGAQEAPIQPDFIGIIEDYLDDGFKWFAFDAIVVDESDNSREPIAYRFKSDRVFYPMRISQLERGETEVEMLVFTPTGVTEFGGLSADHFDREKQVSLPSVEVDSLSEQWTGFFGAIEDVVLDQWAIRGDISGFDQDVWVW

pLDDT: mean 86.53, std 7.56, range [61.16, 96.38]

Radius of gyration: 18.15 Å; chains: 1; bounding box: 41×37×48 Å